Protein AF-A0A6N8HAK6-F1 (afdb_monomer)

InterPro domains:
  IPR002711 HNH endonuclease [PF01844] (25-57)
  IPR003615 HNH nuclease [SM00507] (7-53)
  IPR003615 HNH nuclease [cd00085] (22-56)

Sequence (66 aa):
MVKRSYKNKKEFLKLHNLTHTPKGYEIDHIIPLSQGGTDCPDNMQLLTIEQHRRKTSKERKSTKTN

Structure (mmCIF, N/CA/C/O backbone):
data_AF-A0A6N8HAK6-F1
#
_entry.id   AF-A0A6N8HAK6-F1
#
loop_
_atom_site.group_PDB
_atom_site.id
_atom_site.type_symbol
_atom_site.label_atom_id
_atom_site.label_alt_id
_atom_site.label_comp_id
_atom_site.label_asym_id
_atom_site.label_entity_id
_atom_site.label_seq_id
_atom_site.pdbx_PDB_ins_code
_atom_site.Cartn_x
_atom_site.Cartn_y
_atom_site.Cartn_z
_atom_site.occupancy
_atom_site.B_iso_or_equiv
_atom_site.auth_seq_id
_atom_site.auth_comp_id
_atom_site.auth_asym_id
_atom_site.auth_atom_id
_atom_site.pdbx_PDB_model_num
ATOM 1 N N . MET A 1 1 ? 0.170 -12.730 11.781 1.00 41.47 1 MET A N 1
ATOM 2 C CA . MET A 1 1 ? 0.726 -11.958 10.646 1.00 41.47 1 MET A CA 1
ATOM 3 C C . MET A 1 1 ? -0.210 -12.109 9.463 1.00 41.47 1 MET A C 1
ATOM 5 O O . MET A 1 1 ? -0.344 -13.209 8.943 1.00 41.47 1 MET A O 1
ATOM 9 N N . VAL A 1 2 ? -0.902 -11.039 9.081 1.00 46.44 2 VAL A N 1
ATOM 10 C CA . VAL A 1 2 ? -1.746 -11.033 7.884 1.00 46.44 2 VAL A CA 1
ATOM 11 C C . VAL A 1 2 ? -0.832 -11.174 6.664 1.00 46.44 2 VAL A C 1
ATOM 13 O O . VAL A 1 2 ? -0.029 -10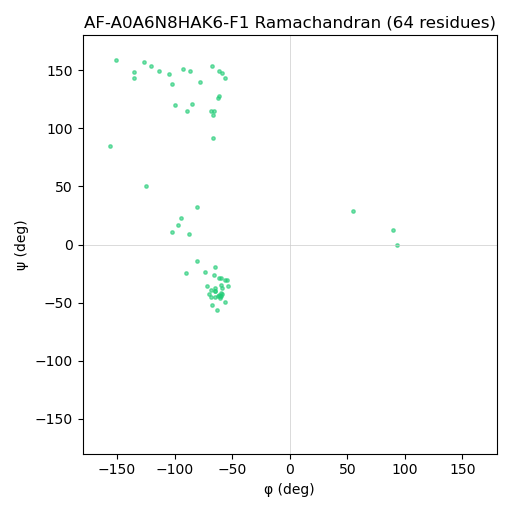.280 6.391 1.00 46.44 2 VAL A O 1
ATOM 16 N N . LYS A 1 3 ? -0.899 -12.317 5.972 1.00 48.94 3 LYS A N 1
ATOM 17 C CA . LYS A 1 3 ? -0.152 -12.569 4.734 1.00 48.94 3 LYS A CA 1
ATOM 18 C C . LYS A 1 3 ? -0.697 -11.641 3.647 1.00 48.94 3 LYS A C 1
ATOM 20 O O . LYS A 1 3 ? -1.648 -11.993 2.968 1.00 48.94 3 LYS A O 1
ATOM 25 N N . ARG A 1 4 ? -0.110 -10.451 3.497 1.00 59.97 4 ARG A N 1
ATOM 26 C CA . ARG A 1 4 ? -0.364 -9.601 2.326 1.00 59.97 4 ARG A CA 1
ATOM 27 C C . ARG A 1 4 ? 0.203 -10.333 1.113 1.00 59.97 4 ARG A C 1
ATOM 29 O O . ARG A 1 4 ? 1.417 -10.555 1.064 1.00 59.97 4 ARG A O 1
ATOM 36 N N . SER A 1 5 ? -0.636 -10.743 0.170 1.00 64.62 5 SER A N 1
ATOM 37 C CA . SER A 1 5 ? -0.159 -11.459 -1.007 1.00 64.62 5 SER A CA 1
ATOM 38 C C . SER A 1 5 ? 0.662 -10.508 -1.882 1.00 64.62 5 SER A C 1
ATOM 40 O O . SER A 1 5 ? 0.154 -9.525 -2.422 1.00 64.62 5 SER A O 1
ATOM 42 N N . TYR A 1 6 ? 1.964 -10.782 -2.025 1.00 70.00 6 TYR A N 1
ATOM 43 C CA . TYR A 1 6 ? 2.872 -9.999 -2.877 1.00 70.00 6 TYR A CA 1
ATOM 44 C C . TYR A 1 6 ? 2.350 -9.891 -4.321 1.00 70.00 6 TYR A C 1
ATOM 46 O O . TYR A 1 6 ? 2.542 -8.872 -4.985 1.00 70.00 6 TYR A O 1
ATOM 54 N N . LYS A 1 7 ? 1.627 -10.921 -4.780 1.00 78.44 7 LYS A N 1
ATOM 55 C CA . LYS A 1 7 ? 0.987 -10.967 -6.096 1.00 78.44 7 LYS A CA 1
ATOM 56 C C . LYS A 1 7 ? -0.039 -9.844 -6.283 1.00 78.44 7 LYS A C 1
ATOM 58 O O . LYS A 1 7 ? 0.031 -9.136 -7.281 1.00 78.44 7 LYS A O 1
ATOM 63 N N . ASN A 1 8 ? -0.904 -9.618 -5.296 1.00 80.88 8 ASN A N 1
ATOM 64 C CA . ASN A 1 8 ? -2.003 -8.653 -5.401 1.00 80.88 8 ASN A CA 1
ATOM 65 C C . ASN A 1 8 ? -1.481 -7.212 -5.361 1.00 80.88 8 ASN A C 1
ATOM 67 O O . ASN A 1 8 ? -1.923 -6.369 -6.133 1.00 80.88 8 ASN A O 1
ATOM 71 N N . LYS A 1 9 ? -0.433 -6.952 -4.564 1.00 78.62 9 LYS A N 1
ATOM 72 C CA . LYS A 1 9 ? 0.300 -5.676 -4.627 1.00 78.62 9 LYS A CA 1
ATOM 73 C C . LYS A 1 9 ? 0.902 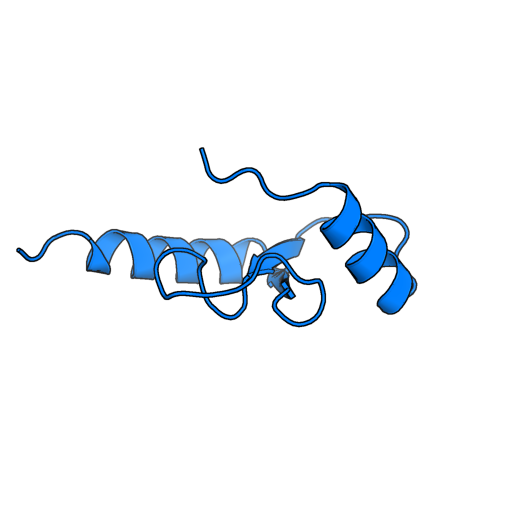-5.427 -6.008 1.00 78.62 9 LYS A C 1
ATOM 75 O O . LYS A 1 9 ? 0.867 -4.304 -6.496 1.00 78.62 9 LYS A O 1
ATOM 80 N N . LYS A 1 10 ? 1.473 -6.458 -6.637 1.00 83.62 10 LYS A N 1
ATOM 81 C CA . LYS A 1 10 ? 2.078 -6.338 -7.969 1.00 83.62 10 LYS A CA 1
ATOM 82 C C . LYS A 1 10 ? 1.025 -6.084 -9.050 1.00 83.62 10 LYS A C 1
ATOM 84 O O . LYS A 1 10 ? 1.282 -5.296 -9.953 1.00 83.62 10 LYS A O 1
ATOM 89 N N . GLU A 1 11 ? -0.136 -6.727 -8.956 1.00 86.38 11 GLU A N 1
ATOM 90 C CA . GLU A 1 11 ? -1.280 -6.460 -9.837 1.00 86.38 11 GLU A CA 1
ATOM 91 C C . GLU A 1 11 ? -1.821 -5.042 -9.644 1.00 86.38 11 GLU A C 1
ATOM 93 O O . GLU A 1 11 ? -1.974 -4.328 -10.630 1.00 86.38 11 GLU A O 1
ATOM 98 N N . PHE A 1 12 ? -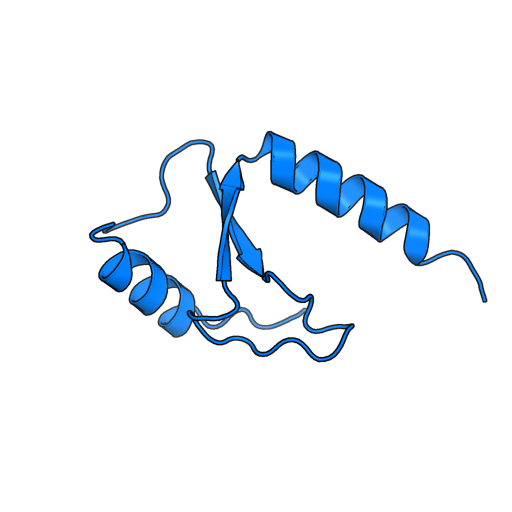1.992 -4.590 -8.398 1.00 86.69 12 PHE A N 1
ATOM 99 C CA . PHE A 1 12 ? -2.374 -3.210 -8.089 1.00 86.69 12 PHE A CA 1
ATOM 100 C C . PHE A 1 12 ? -1.391 -2.196 -8.689 1.00 86.69 12 PHE A C 1
ATOM 102 O O . PHE A 1 12 ? -1.787 -1.267 -9.386 1.00 86.69 12 PHE A O 1
ATOM 109 N N . LEU A 1 13 ? -0.086 -2.396 -8.484 1.00 87.44 13 LEU A N 1
ATOM 110 C CA . LEU A 1 13 ? 0.937 -1.525 -9.063 1.00 87.44 13 LEU A CA 1
ATOM 111 C C . LEU A 1 13 ? 0.859 -1.511 -10.596 1.00 87.44 13 LEU A C 1
ATOM 113 O O . LEU A 1 13 ? 0.854 -0.434 -11.186 1.00 87.44 13 LEU A O 1
ATOM 117 N N . L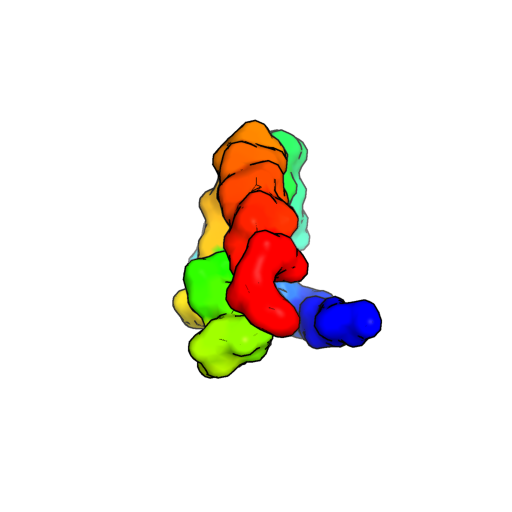YS A 1 14 ? 0.707 -2.678 -11.236 1.00 88.25 14 LYS A N 1
ATOM 118 C CA . LYS A 1 14 ? 0.522 -2.773 -12.692 1.00 88.25 14 LYS A CA 1
ATOM 119 C C . LYS A 1 14 ? -0.711 -2.013 -13.183 1.00 88.25 14 LYS A C 1
ATOM 121 O O . LYS A 1 14 ? -0.599 -1.323 -14.189 1.00 88.25 14 LYS A O 1
ATOM 126 N N . LEU A 1 15 ? -1.844 -2.111 -12.484 1.00 87.06 15 LEU A N 1
ATOM 127 C CA . LEU A 1 15 ? -3.069 -1.369 -12.817 1.00 87.06 15 LEU A CA 1
A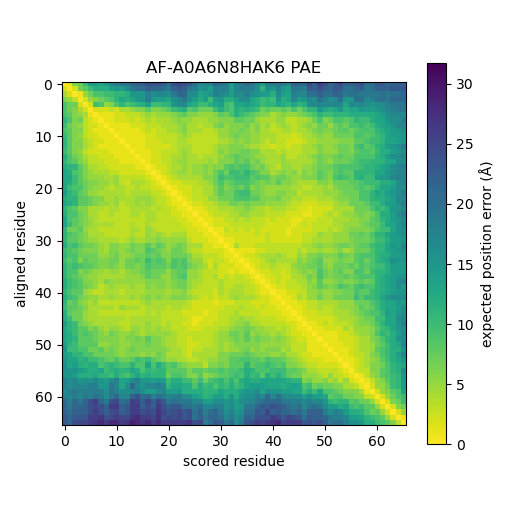TOM 128 C C . LEU A 1 15 ? -2.842 0.148 -12.793 1.00 87.06 15 LEU A C 1
ATOM 130 O O . LEU A 1 15 ? -3.382 0.871 -13.623 1.00 87.06 15 LEU A O 1
ATOM 134 N N . HIS A 1 16 ? -1.987 0.621 -11.888 1.00 84.06 16 HIS A N 1
ATOM 135 C CA . HIS A 1 16 ? -1.607 2.028 -11.774 1.00 84.06 16 HIS A CA 1
ATOM 136 C C . HIS A 1 16 ? -0.422 2.439 -12.667 1.00 84.06 16 HIS A C 1
ATOM 138 O O . HIS A 1 16 ? 0.083 3.551 -12.522 1.00 84.06 16 HIS A O 1
ATOM 144 N N . ASN A 1 17 ? 0.038 1.575 -13.582 1.00 88.19 17 ASN A N 1
ATOM 145 C CA . ASN A 1 17 ? 1.256 1.779 -14.381 1.00 88.19 17 ASN A CA 1
ATOM 146 C C . ASN A 1 17 ? 2.517 2.036 -13.532 1.00 88.19 17 ASN A C 1
ATOM 148 O O . ASN A 1 17 ? 3.461 2.701 -13.958 1.00 88.19 17 ASN A O 1
ATOM 152 N N . LEU A 1 18 ? 2.548 1.485 -12.319 1.00 85.06 18 LEU A N 1
ATOM 153 C CA . LEU A 1 18 ? 3.673 1.550 -11.399 1.00 85.06 18 LEU A CA 1
ATOM 154 C C . LEU A 1 18 ? 4.434 0.223 -11.421 1.00 85.06 18 LEU A C 1
ATOM 156 O O . LEU A 1 18 ? 3.861 -0.865 -11.403 1.00 85.06 18 LEU A O 1
ATOM 160 N N . THR A 1 19 ? 5.761 0.298 -11.421 1.00 84.44 19 THR A N 1
ATOM 161 C CA . THR A 1 19 ? 6.622 -0.891 -11.295 1.00 84.44 19 THR A CA 1
ATOM 162 C C . THR A 1 19 ? 6.947 -1.213 -9.839 1.00 84.44 19 THR A C 1
ATOM 164 O O . THR A 1 19 ? 7.224 -2.362 -9.498 1.00 84.44 19 THR A O 1
ATOM 167 N N . HIS A 1 20 ? 6.890 -0.204 -8.974 1.00 84.75 20 HIS A N 1
ATOM 168 C CA . HIS A 1 20 ? 7.172 -0.285 -7.550 1.00 84.75 20 HIS A CA 1
ATOM 169 C C . HIS A 1 20 ? 6.359 0.772 -6.803 1.00 84.75 20 HIS A C 1
ATOM 171 O O . HIS A 1 20 ? 5.922 1.765 -7.386 1.00 84.75 20 HIS A O 1
ATOM 177 N N . THR A 1 21 ? 6.157 0.561 -5.504 1.00 84.56 21 THR A N 1
ATOM 178 C CA . THR A 1 21 ? 5.533 1.570 -4.649 1.00 84.56 21 THR A CA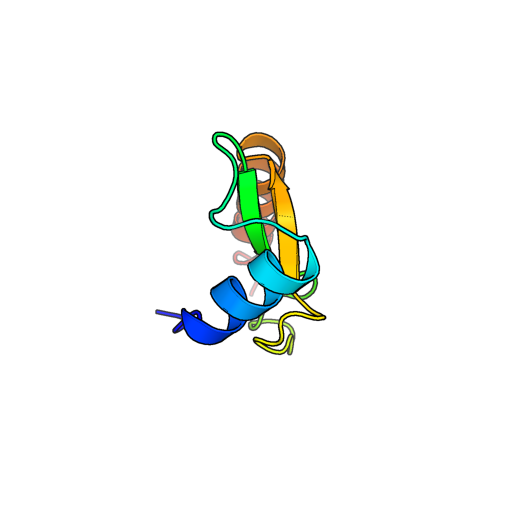 1
ATOM 179 C C . THR A 1 21 ? 6.415 2.825 -4.626 1.00 84.56 21 THR A C 1
ATOM 181 O O . THR A 1 21 ? 7.604 2.706 -4.315 1.00 84.56 21 THR A O 1
ATOM 184 N N . PRO A 1 22 ? 5.873 4.015 -4.935 1.00 84.88 22 PRO A N 1
ATOM 185 C CA . PRO A 1 22 ? 6.639 5.253 -4.904 1.00 84.88 22 PRO A CA 1
ATOM 186 C C . PRO A 1 22 ? 7.223 5.526 -3.514 1.00 84.88 22 PRO A C 1
ATOM 188 O O . PRO A 1 22 ? 6.616 5.209 -2.487 1.00 84.88 22 PRO A O 1
ATOM 191 N N . LYS A 1 23 ? 8.400 6.155 -3.462 1.00 84.50 23 LYS A N 1
ATOM 192 C CA . LYS A 1 23 ? 9.031 6.534 -2.192 1.00 84.50 23 LYS A CA 1
ATOM 193 C C . LYS A 1 23 ? 8.126 7.519 -1.444 1.00 84.50 23 LYS A C 1
ATOM 195 O O . LYS A 1 23 ? 7.717 8.529 -2.005 1.00 84.50 23 LYS A O 1
ATOM 200 N N . GLY A 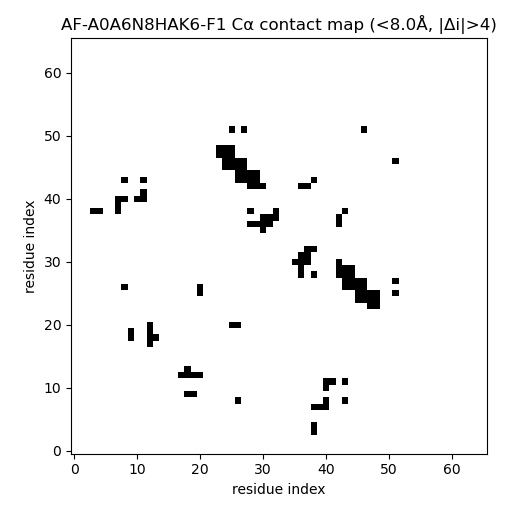1 24 ? 7.825 7.230 -0.179 1.00 86.81 24 GLY A N 1
ATOM 201 C CA . GLY A 1 24 ? 6.891 8.037 0.616 1.00 86.81 24 GLY A CA 1
ATOM 202 C C . GLY A 1 24 ? 5.441 7.550 0.582 1.00 86.81 24 GLY A C 1
ATOM 203 O O . GLY A 1 24 ? 4.602 8.135 1.268 1.00 86.81 24 GLY A O 1
ATOM 204 N N . TYR A 1 25 ? 5.155 6.471 -0.151 1.00 88.00 25 TYR A N 1
ATOM 205 C CA . TYR A 1 25 ? 3.838 5.850 -0.235 1.00 88.00 25 TYR A CA 1
ATOM 206 C C . TYR A 1 25 ? 3.870 4.394 0.225 1.00 88.00 25 TYR A C 1
ATOM 208 O O . TYR A 1 25 ? 4.887 3.708 0.126 1.00 88.00 25 TYR A O 1
ATOM 216 N N . GLU A 1 26 ? 2.729 3.914 0.702 1.00 86.88 26 GLU A N 1
ATOM 217 C CA . GLU A 1 26 ? 2.492 2.534 1.093 1.00 86.88 26 GLU A CA 1
ATOM 218 C C . GLU A 1 26 ? 1.141 2.056 0.561 1.00 86.88 26 GLU A C 1
ATOM 220 O O . GLU A 1 26 ? 0.164 2.801 0.507 1.00 86.88 26 GLU A O 1
ATOM 225 N N . ILE A 1 27 ? 1.098 0.783 0.165 1.00 84.81 27 ILE A N 1
ATOM 226 C CA . ILE A 1 27 ? -0.145 0.118 -0.229 1.00 84.81 27 ILE A CA 1
ATOM 227 C C . ILE A 1 27 ? -0.829 -0.399 1.033 1.00 84.81 27 ILE A C 1
ATOM 229 O O . ILE A 1 27 ? -0.265 -1.237 1.759 1.00 84.81 27 ILE A O 1
ATOM 233 N N . ASP A 1 28 ? -2.049 0.069 1.249 1.00 84.56 28 ASP A N 1
ATOM 234 C CA . ASP A 1 28 ? -2.899 -0.288 2.376 1.00 84.56 28 ASP A CA 1
ATOM 235 C C . ASP A 1 28 ? -4.265 -0.767 1.898 1.00 84.56 28 ASP A C 1
ATOM 237 O O . ASP A 1 28 ? -4.694 -0.432 0.796 1.00 84.56 28 ASP A O 1
ATOM 241 N N . HIS A 1 29 ? -4.962 -1.546 2.718 1.00 86.06 29 HIS A N 1
ATOM 242 C CA . HIS A 1 29 ? -6.317 -1.971 2.381 1.00 86.06 29 HIS A CA 1
ATOM 243 C C . HIS A 1 29 ? -7.317 -0.835 2.639 1.00 86.06 29 HIS A C 1
ATOM 245 O O . HIS A 1 29 ? -7.202 -0.106 3.630 1.00 86.06 29 HIS A O 1
ATOM 251 N N . ILE A 1 30 ? -8.297 -0.652 1.753 1.00 85.75 30 ILE A N 1
ATOM 252 C CA . ILE A 1 30 ? -9.404 0.294 1.960 1.00 85.75 30 ILE A CA 1
ATOM 253 C C . ILE A 1 30 ? -10.200 -0.155 3.177 1.00 85.75 30 ILE A C 1
ATOM 255 O O . ILE A 1 30 ? -10.265 0.575 4.170 1.00 85.75 30 ILE A O 1
ATOM 259 N N . ILE A 1 31 ? -10.683 -1.393 3.131 1.00 82.88 31 ILE A N 1
ATOM 260 C CA . ILE A 1 31 ? -11.314 -2.082 4.250 1.00 82.88 31 ILE A CA 1
ATOM 261 C C . ILE A 1 31 ? -10.271 -3.018 4.877 1.00 82.88 31 ILE A C 1
ATOM 263 O O . ILE A 1 31 ? -9.772 -3.912 4.183 1.00 82.88 31 ILE A O 1
ATOM 267 N N . PRO A 1 32 ? -9.920 -2.850 6.166 1.00 79.44 32 PRO A N 1
ATOM 268 C CA . PRO A 1 32 ? -9.027 -3.769 6.863 1.00 79.44 32 PRO A CA 1
ATOM 269 C C . PRO A 1 32 ? -9.548 -5.209 6.801 1.00 79.44 32 PRO A C 1
ATOM 271 O O . PRO A 1 32 ? -10.747 -5.446 6.946 1.00 79.44 32 PRO A O 1
ATOM 274 N N . LEU A 1 33 ? -8.656 -6.198 6.678 1.00 78.94 33 LEU A N 1
ATOM 275 C CA . LEU A 1 33 ? -9.077 -7.610 6.704 1.00 78.94 33 LEU A CA 1
ATOM 276 C C . LEU A 1 33 ? -9.789 -7.982 8.017 1.00 78.94 33 LEU A C 1
ATOM 278 O O . LEU A 1 33 ? -10.656 -8.847 8.025 1.00 78.94 33 LEU A O 1
ATOM 282 N N . SER A 1 34 ? -9.462 -7.303 9.124 1.00 73.62 34 SER A N 1
ATOM 283 C CA . SER A 1 34 ? -10.141 -7.474 10.416 1.00 73.62 34 SER A CA 1
ATOM 284 C C . SER A 1 34 ? -11.611 -7.049 10.401 1.00 73.62 34 SER A C 1
ATOM 286 O O . SER A 1 34 ? -12.365 -7.477 11.266 1.00 73.62 34 SER A O 1
ATOM 288 N N . GLN A 1 35 ? -12.019 -6.230 9.432 1.00 78.12 35 GLN A N 1
ATOM 289 C CA . GLN A 1 35 ? -13.403 -5.801 9.225 1.00 78.12 35 GLN A CA 1
ATOM 290 C C . GLN A 1 35 ? -14.089 -6.557 8.075 1.00 78.12 35 GLN A C 1
ATOM 292 O O . GLN A 1 35 ? -15.169 -6.165 7.647 1.00 78.12 35 GLN A O 1
ATOM 297 N N . GLY A 1 36 ? -13.475 -7.630 7.561 1.00 80.81 36 GLY A N 1
ATOM 298 C CA . GLY A 1 36 ? -14.009 -8.403 6.435 1.00 80.81 36 GLY A CA 1
ATOM 299 C C . GLY A 1 36 ? -13.561 -7.908 5.058 1.00 80.81 36 GLY A C 1
ATOM 300 O O . GLY A 1 36 ? -14.114 -8.334 4.048 1.00 80.81 36 GLY A O 1
ATOM 301 N N . GLY A 1 37 ? -12.558 -7.027 4.993 1.00 81.75 37 GLY A N 1
ATOM 302 C CA . GLY A 1 37 ? -11.941 -6.646 3.726 1.00 81.75 37 GLY A CA 1
ATOM 303 C C . GLY A 1 37 ? -11.289 -7.836 3.018 1.00 81.75 37 GLY A C 1
ATOM 304 O O . GLY A 1 37 ? -10.793 -8.763 3.659 1.00 81.75 37 GLY A O 1
ATOM 305 N N . THR A 1 38 ? -11.261 -7.799 1.689 1.00 81.62 38 THR A N 1
ATOM 306 C CA . THR A 1 38 ? -10.573 -8.791 0.853 1.00 81.62 38 THR A CA 1
ATOM 307 C C . THR A 1 38 ? -9.146 -8.342 0.541 1.00 81.62 38 THR A C 1
ATOM 309 O O . THR A 1 38 ? -8.859 -7.150 0.459 1.00 81.62 38 THR A O 1
ATOM 312 N N . ASP A 1 39 ? -8.217 -9.277 0.331 1.00 81.12 39 ASP A N 1
ATOM 313 C CA . ASP A 1 39 ? -6.847 -8.950 -0.104 1.00 81.12 39 ASP A CA 1
ATOM 314 C C . ASP A 1 39 ? -6.778 -8.692 -1.624 1.00 81.12 39 ASP A C 1
ATOM 316 O O . ASP A 1 39 ? -5.793 -9.036 -2.261 1.00 81.12 39 ASP A O 1
ATOM 320 N N . CYS A 1 40 ? -7.826 -8.148 -2.242 1.00 81.50 40 CYS A N 1
ATOM 321 C CA . CYS A 1 40 ? -7.879 -7.900 -3.685 1.00 81.50 40 CYS A CA 1
ATOM 322 C C . CYS A 1 40 ? -7.264 -6.536 -4.034 1.00 81.50 40 CYS A C 1
ATOM 324 O O . CYS A 1 40 ? -7.377 -5.616 -3.222 1.00 81.50 40 CYS A O 1
ATOM 326 N N . PRO A 1 41 ? -6.660 -6.367 -5.229 1.00 83.00 41 PRO A N 1
ATOM 327 C CA . PRO A 1 41 ? -6.161 -5.066 -5.683 1.00 83.00 41 PRO A CA 1
ATOM 328 C C . PRO A 1 41 ? -7.258 -3.987 -5.682 1.00 83.00 41 PRO A C 1
ATOM 330 O O . PRO A 1 41 ? -6.965 -2.840 -5.371 1.00 83.00 41 PRO A O 1
ATOM 333 N N . ASP A 1 42 ? -8.522 -4.359 -5.897 1.00 84.94 42 ASP A N 1
ATOM 334 C CA . ASP A 1 42 ? -9.665 -3.434 -5.818 1.00 84.94 42 ASP A CA 1
ATOM 335 C C . ASP A 1 42 ? -9.922 -2.894 -4.400 1.00 84.94 42 ASP A C 1
ATOM 337 O O . ASP A 1 42 ? -10.452 -1.800 -4.232 1.00 84.94 42 ASP A O 1
ATOM 341 N N . ASN A 1 43 ? -9.529 -3.644 -3.364 1.00 85.69 43 ASN A N 1
ATOM 342 C CA . ASN A 1 43 ? -9.590 -3.215 -1.965 1.00 85.69 43 ASN A CA 1
ATOM 343 C C . ASN A 1 43 ? -8.236 -2.658 -1.486 1.00 85.69 43 ASN A C 1
ATOM 345 O O . ASN A 1 43 ? -7.998 -2.557 -0.282 1.00 85.69 43 ASN A O 1
ATOM 349 N N . MET A 1 44 ? -7.322 -2.314 -2.397 1.00 87.62 44 MET A N 1
ATOM 350 C CA . MET A 1 44 ? -6.056 -1.657 -2.080 1.00 87.62 44 MET A CA 1
ATOM 351 C C . MET A 1 44 ? -6.104 -0.178 -2.460 1.00 87.62 44 MET A C 1
ATOM 353 O O . MET A 1 44 ? -6.728 0.229 -3.432 1.00 87.62 44 MET A O 1
ATOM 357 N N . GLN A 1 45 ? -5.413 0.639 -1.677 1.00 87.94 45 GLN A N 1
ATOM 358 C CA . GLN A 1 45 ? -5.216 2.058 -1.929 1.00 87.94 45 GLN A CA 1
ATOM 359 C C . GLN A 1 45 ? -3.760 2.433 -1.681 1.00 87.94 45 GLN A C 1
ATOM 361 O O . GLN A 1 45 ? -3.083 1.867 -0.817 1.00 87.94 45 GLN A O 1
ATOM 366 N N . LEU A 1 46 ? -3.289 3.421 -2.435 1.00 88.56 46 LEU A N 1
ATOM 367 C CA . LEU A 1 46 ? -1.988 4.031 -2.225 1.00 88.56 46 LEU A CA 1
ATOM 368 C C . LEU A 1 46 ? -2.160 5.189 -1.234 1.00 88.56 46 LEU A C 1
ATOM 370 O O . LEU A 1 46 ? -2.830 6.173 -1.537 1.00 88.56 46 LEU A O 1
ATOM 374 N N . LEU A 1 47 ? -1.567 5.074 -0.051 1.00 87.56 47 LEU A N 1
ATOM 375 C CA . LEU A 1 47 ? -1.559 6.135 0.955 1.00 87.56 47 LEU A CA 1
ATOM 376 C C . LEU A 1 47 ? -0.141 6.651 1.144 1.00 87.56 47 LEU A C 1
ATOM 378 O O . LEU A 1 47 ? 0.820 5.896 1.015 1.00 87.56 47 LEU A O 1
ATOM 382 N N . THR A 1 48 ? 0.017 7.926 1.487 1.00 88.00 48 THR A N 1
ATOM 383 C CA . THR A 1 48 ? 1.328 8.405 1.941 1.00 88.00 48 THR A CA 1
ATOM 384 C C . THR A 1 48 ? 1.680 7.767 3.284 1.00 88.00 48 THR A C 1
ATOM 386 O O . THR A 1 48 ? 0.795 7.440 4.077 1.00 88.00 48 THR A O 1
ATOM 389 N N . ILE A 1 49 ? 2.973 7.637 3.591 1.00 85.12 49 ILE A N 1
ATOM 390 C CA . ILE A 1 49 ? 3.442 7.131 4.896 1.00 85.12 49 ILE A CA 1
ATOM 391 C C . ILE A 1 49 ? 2.818 7.932 6.050 1.00 85.12 49 ILE A C 1
ATOM 393 O O . ILE A 1 49 ? 2.499 7.382 7.102 1.00 85.12 49 ILE A O 1
ATOM 397 N N . GLU A 1 50 ? 2.615 9.237 5.870 1.00 84.94 50 GLU A N 1
ATOM 398 C CA . GLU A 1 50 ? 1.976 10.088 6.873 1.00 84.94 50 GLU A CA 1
ATOM 399 C C . GLU A 1 50 ? 0.485 9.762 7.046 1.00 84.94 50 GLU A C 1
ATOM 401 O O . GLU A 1 50 ? 0.008 9.600 8.174 1.00 84.94 50 GLU A O 1
ATOM 406 N N . GLN A 1 51 ? -0.250 9.599 5.941 1.00 84.12 51 GLN A N 1
ATOM 407 C CA . GLN A 1 51 ? -1.652 9.179 5.970 1.00 84.12 51 GLN A CA 1
ATOM 408 C C . GLN A 1 51 ? -1.801 7.790 6.596 1.00 84.12 51 GLN A C 1
ATOM 410 O O . GLN A 1 51 ? -2.666 7.601 7.456 1.00 84.12 51 GLN A O 1
ATOM 415 N N . HIS A 1 52 ? -0.925 6.852 6.229 1.00 82.06 52 HIS A N 1
ATOM 416 C CA . HIS A 1 52 ? -0.881 5.502 6.787 1.00 82.06 52 HIS A CA 1
ATOM 417 C C . HIS A 1 52 ? -0.586 5.521 8.285 1.00 82.06 52 HIS A C 1
ATOM 419 O O . HIS A 1 52 ? -1.297 4.896 9.073 1.00 82.06 52 HIS A O 1
ATOM 425 N N . ARG A 1 53 ? 0.384 6.334 8.718 1.00 79.75 53 ARG A N 1
ATOM 426 C CA . ARG A 1 53 ? 0.703 6.547 10.135 1.00 79.75 53 ARG A CA 1
ATOM 427 C C . ARG A 1 53 ? -0.487 7.123 10.898 1.00 79.75 53 ARG A C 1
ATOM 429 O O . ARG A 1 53 ? -0.791 6.650 11.996 1.00 79.75 53 ARG A O 1
ATOM 436 N N . ARG A 1 54 ? -1.184 8.113 10.331 1.00 79.00 54 ARG A N 1
ATOM 437 C CA . ARG A 1 54 ? -2.377 8.719 10.943 1.00 79.00 54 ARG A CA 1
ATOM 438 C C . ARG A 1 54 ? -3.525 7.714 11.052 1.00 79.00 54 ARG A C 1
ATOM 440 O O . ARG A 1 54 ? -4.195 7.685 12.083 1.00 79.00 54 ARG A O 1
ATOM 447 N N . LYS A 1 55 ? -3.725 6.876 10.031 1.00 72.25 55 LYS A N 1
ATOM 448 C CA . LYS A 1 55 ? -4.732 5.805 10.010 1.00 72.25 55 LYS A CA 1
ATOM 449 C C . LYS A 1 55 ? -4.400 4.708 11.024 1.00 72.25 55 LYS A C 1
ATOM 451 O O . LYS A 1 55 ? -5.196 4.460 11.919 1.00 72.25 55 LYS A O 1
ATOM 456 N N . THR A 1 56 ? -3.180 4.178 10.997 1.00 70.12 56 THR A N 1
ATOM 457 C CA . THR A 1 56 ? -2.694 3.158 11.942 1.00 70.12 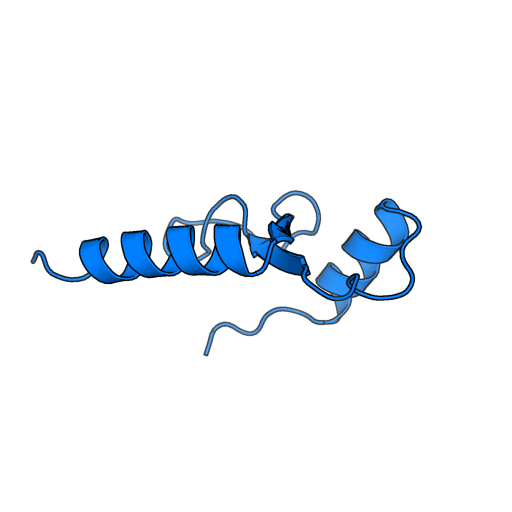56 THR A CA 1
ATOM 458 C C . THR A 1 56 ? -2.755 3.644 13.396 1.00 70.12 56 THR A C 1
ATOM 460 O O . THR A 1 56 ? -3.081 2.881 14.304 1.00 70.12 56 THR A O 1
ATOM 463 N N . SER A 1 57 ? -2.461 4.925 13.648 1.00 67.94 57 SER A N 1
ATOM 464 C CA . SER A 1 57 ? -2.588 5.527 14.984 1.00 67.94 57 SER A 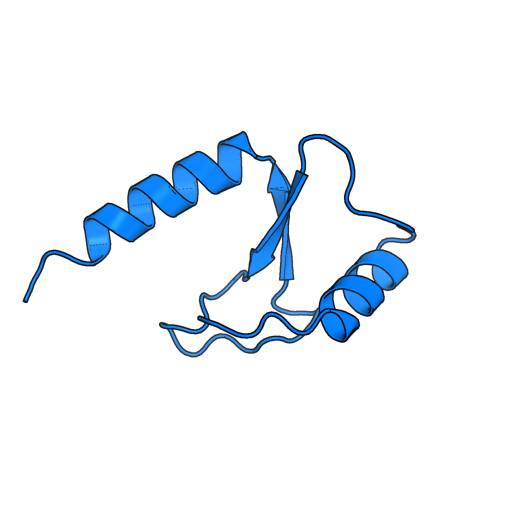CA 1
ATOM 465 C C . SER A 1 57 ? -4.045 5.571 15.468 1.00 67.94 57 SER A C 1
ATOM 467 O O . SER A 1 57 ? -4.314 5.310 16.641 1.00 67.94 57 SER A O 1
ATOM 469 N N . LYS A 1 58 ? -4.999 5.837 14.565 1.00 61.00 58 LYS A N 1
ATOM 470 C CA . LYS A 1 58 ? -6.439 5.768 14.862 1.00 61.00 58 LYS A CA 1
ATOM 471 C C . LYS A 1 58 ? -6.911 4.326 15.068 1.00 61.00 58 LYS A C 1
ATOM 473 O O . LYS A 1 58 ? -7.627 4.065 16.028 1.00 61.00 58 LYS A O 1
ATOM 478 N N . GLU A 1 59 ? -6.462 3.387 14.239 1.00 61.50 59 GLU A N 1
ATOM 479 C CA . GLU A 1 59 ? -6.835 1.970 14.343 1.00 61.50 59 GLU A CA 1
ATOM 480 C C . GLU A 1 59 ? -6.325 1.327 15.639 1.00 61.50 59 GLU A C 1
ATOM 482 O O . GLU A 1 59 ? -7.084 0.632 16.311 1.00 61.50 59 GLU A O 1
ATOM 487 N N . ARG A 1 60 ? -5.095 1.638 16.082 1.00 55.62 60 ARG A N 1
ATOM 488 C CA . ARG A 1 60 ? -4.583 1.162 17.385 1.00 55.62 60 ARG A CA 1
ATOM 489 C C . ARG A 1 60 ? -5.392 1.659 18.582 1.00 55.62 60 ARG A C 1
ATOM 491 O O . ARG A 1 60 ? -5.435 0.972 19.599 1.00 55.62 60 ARG A O 1
ATOM 498 N N . LYS A 1 61 ? -6.022 2.835 18.488 1.00 51.72 61 LYS A N 1
ATOM 499 C CA . LYS A 1 61 ? -6.908 3.340 19.548 1.00 51.72 61 LYS A CA 1
ATOM 500 C C . LYS A 1 61 ? -8.244 2.590 19.595 1.00 51.72 61 LYS A C 1
ATOM 502 O O . LYS A 1 61 ? -8.844 2.531 20.659 1.00 51.72 61 LYS A O 1
ATOM 507 N N . SER A 1 62 ? -8.672 1.980 18.488 1.00 50.91 62 SER A N 1
ATOM 508 C CA . SER A 1 62 ? -9.944 1.251 18.394 1.00 50.91 62 SER A CA 1
ATOM 509 C C . SER A 1 62 ? -9.902 -0.173 18.965 1.00 50.91 62 SER A C 1
ATOM 511 O O . SER A 1 62 ? -10.956 -0.756 19.184 1.00 50.91 62 SER A O 1
ATOM 513 N N . THR A 1 63 ? -8.726 -0.749 19.229 1.00 46.91 63 THR A N 1
ATOM 514 C CA . THR A 1 63 ? -8.578 -2.113 19.789 1.00 46.91 63 THR A CA 1
ATOM 515 C C . THR A 1 63 ? -8.438 -2.154 21.318 1.00 46.91 63 THR A C 1
ATOM 517 O O . THR A 1 63 ? -7.905 -3.113 21.865 1.00 46.91 63 THR A O 1
ATOM 520 N N . LYS A 1 64 ? -8.902 -1.122 22.035 1.00 39.94 64 LYS A N 1
ATOM 521 C CA . LYS A 1 64 ? -8.950 -1.094 23.510 1.00 39.94 64 LYS A CA 1
ATOM 522 C C . LYS A 1 64 ? -10.361 -0.798 24.032 1.00 39.94 64 LYS A C 1
ATOM 524 O O . LYS A 1 64 ? -10.538 0.087 24.861 1.00 39.94 64 LYS A O 1
ATOM 529 N N . THR A 1 65 ? -11.382 -1.507 23.557 1.00 42.12 65 THR A N 1
ATOM 530 C CA . THR A 1 65 ? -12.659 -1.610 24.292 1.00 42.12 65 THR A CA 1
ATOM 531 C C . THR A 1 65 ? -13.407 -2.879 23.886 1.00 42.12 65 THR A C 1
ATOM 533 O O . THR A 1 65 ? -14.178 -2.867 22.933 1.00 42.12 65 THR A O 1
ATOM 536 N N . ASN A 1 66 ? -13.075 -3.996 24.532 1.00 37.53 66 ASN A N 1
ATOM 537 C CA . ASN A 1 66 ? -13.976 -4.812 25.359 1.00 37.53 66 ASN A CA 1
ATOM 538 C C . ASN A 1 66 ? -13.219 -6.041 25.861 1.00 37.53 66 ASN A C 1
ATOM 540 O O . ASN A 1 66 ? -12.617 -6.736 25.013 1.00 37.53 66 ASN A O 1
#

Nearest PDB structures (foldseek):
  8yeo-assembly1_J  TM=9.139E-01  e=8.597E-04  Selenomonas sp.
  8z0l-assembly1_F  TM=9.294E-01  e=9.849E-04  Selenomonas sp.
  8zdy-assembly1_G  TM=9.251E-01  e=1.208E-03  Selenomonas sp.
  8z0k-assembly1_F  TM=9.119E-01  e=2.551E-03  Selenomonas sp.
  8znr-assembly1_F  TM=9.276E-01  e=3.348E-03  Selenomonas sp.

Radius of gyration: 12.73 Å; Cα contacts (8 Å, |Δi|>4): 62; chains: 1; bounding box: 23×23×40 Å

Organism: NCBI:txid1038845

Solvent-accessible surface area (backbone atoms only — not comparable to full-atom values): 4088 Å² total; per-residue (Å²): 130,86,82,74,56,68,66,34,56,51,50,37,30,49,77,71,76,33,96,62,79,54,92,67,43,42,84,41,56,72,44,48,62,93,78,71,30,59,88,45,43,88,33,47,41,83,33,42,51,65,56,46,49,55,48,53,56,52,53,64,63,67,76,76,79,132

pLDDT: mean 76.03, std 14.43, range [37.53, 88.56]

Mean predicted aligned error: 7.92 Å

Foldseek 3Di:
DPPLPPVQVCVLCVVVVHNDQDPQKDKDFCDDVVRVGDSHSVRIDIDGPVRVVVVVVVVVVVPPDD

Secondary structure (DSSP, 8-state):
-----HHHHHHHHHHTT-SSPPTTEEEEESS-GGGT---SGGGEEEEEHHHHHHHHHHHHHHT---